Protein AF-A0A2H6NAD6-F1 (afdb_monomer_lite)

Foldseek 3Di:
DLVVVLVVLVVVLVVDPDDLQDADAVNLVSLVVSLVSCVVVVVLVCSLVSLVVNVNRHPPNLVSLVSNLVSCLSVLVLVVSLVSLVVNCVVPVQDLVSLVSNCSSVVDPDLVSNLVVLVVSCVVVVPHLNSLLVNLLPDDDPVNVVSVVVS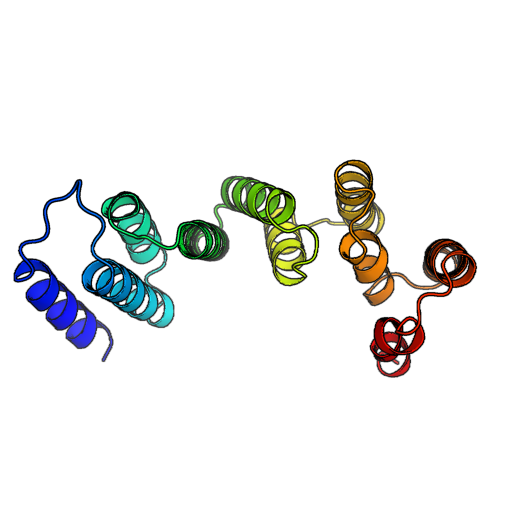CVVCVVVVPPCVCVSCVVVVVSD

Structure (mmCIF, N/CA/C/O backbone):
data_AF-A0A2H6NAD6-F1
#
_entry.id   AF-A0A2H6NAD6-F1
#
loop_
_atom_site.group_PDB
_atom_site.id
_atom_site.type_symbol
_atom_site.label_atom_id
_atom_site.label_alt_id
_atom_site.label_comp_id
_atom_site.label_asym_id
_atom_site.label_entity_id
_atom_site.label_seq_id
_atom_site.pdbx_PDB_ins_code
_atom_site.Cartn_x
_atom_site.Cartn_y
_atom_site.Cartn_z
_atom_site.occupancy
_atom_site.B_iso_or_equiv
_atom_site.auth_seq_id
_atom_site.auth_comp_id
_atom_site.auth_asym_id
_atom_site.auth_atom_id
_atom_site.pdbx_PDB_model_num
ATOM 1 N N . ASP A 1 1 ? -11.178 -19.263 17.473 1.00 89.38 1 ASP A N 1
ATOM 2 C CA . ASP A 1 1 ? -12.524 -18.738 17.759 1.00 89.38 1 ASP A CA 1
ATOM 3 C C . ASP A 1 1 ? -12.396 -17.224 17.858 1.00 89.38 1 ASP A C 1
ATOM 5 O O . ASP A 1 1 ? -11.934 -16.717 18.877 1.00 89.38 1 ASP A O 1
ATOM 9 N N . TYR A 1 2 ? -12.645 -16.535 16.741 1.00 93.44 2 TYR A N 1
ATOM 10 C CA . TYR A 1 2 ? -12.437 -15.090 16.620 1.00 93.44 2 TYR A CA 1
ATOM 11 C C . TYR A 1 2 ? -13.509 -14.290 17.371 1.00 93.44 2 TYR A C 1
ATOM 13 O O . TYR A 1 2 ? -13.186 -13.295 18.017 1.00 93.44 2 TYR A O 1
ATOM 21 N N . ASP A 1 3 ? -14.754 -14.770 17.399 1.00 92.50 3 ASP A N 1
ATOM 22 C CA . ASP A 1 3 ? -15.860 -14.108 18.098 1.00 92.50 3 ASP A CA 1
ATOM 23 C C . ASP A 1 3 ? -15.613 -14.011 19.605 1.00 92.50 3 ASP A C 1
ATOM 25 O O . ASP A 1 3 ? -15.865 -12.975 20.228 1.00 92.50 3 ASP A O 1
ATOM 29 N N . MET A 1 4 ? -15.111 -15.091 20.214 1.00 95.06 4 MET A N 1
ATOM 30 C CA . MET A 1 4 ? -14.760 -15.083 21.634 1.00 95.06 4 MET A CA 1
ATOM 31 C C . MET A 1 4 ? -13.600 -14.123 21.919 1.00 95.06 4 MET A C 1
ATOM 33 O O . MET A 1 4 ? -13.662 -13.367 22.891 1.00 95.06 4 MET A O 1
ATOM 37 N N . ALA A 1 5 ? -12.570 -14.117 21.069 1.00 96.06 5 ALA A N 1
ATOM 38 C CA . ALA A 1 5 ? -11.424 -13.222 21.215 1.00 96.06 5 ALA A CA 1
ATOM 39 C C . ALA A 1 5 ? -11.843 -11.747 21.132 1.00 96.06 5 ALA A C 1
ATOM 41 O O . ALA A 1 5 ? -11.478 -10.958 22.003 1.00 96.06 5 ALA A O 1
ATOM 42 N N . LEU A 1 6 ? -12.669 -11.384 20.148 1.00 95.00 6 LEU A N 1
ATOM 43 C CA . LEU A 1 6 ? -13.159 -10.016 19.972 1.00 95.00 6 LEU A CA 1
ATOM 44 C C . LEU A 1 6 ? -14.030 -9.555 21.142 1.00 95.00 6 LEU A C 1
ATOM 46 O O . LEU A 1 6 ? -13.868 -8.428 21.605 1.00 95.00 6 LEU A O 1
ATOM 50 N N . LYS A 1 7 ? -14.895 -10.428 21.677 1.00 95.12 7 LYS A N 1
ATOM 51 C CA . LYS A 1 7 ? -15.681 -10.124 22.886 1.00 95.12 7 LYS A CA 1
ATOM 52 C C . LYS A 1 7 ? -14.785 -9.857 24.094 1.00 95.12 7 LYS A C 1
ATOM 54 O O . LYS A 1 7 ? -15.005 -8.884 24.807 1.00 95.12 7 LYS A O 1
ATOM 59 N N . LEU A 1 8 ? -13.772 -10.696 24.319 1.00 96.50 8 LEU A N 1
ATOM 60 C CA . LEU A 1 8 ? -12.832 -10.519 25.430 1.00 96.50 8 LEU A CA 1
ATOM 61 C C . LEU A 1 8 ? -12.020 -9.227 25.291 1.00 96.50 8 LEU A C 1
ATOM 63 O O . LEU A 1 8 ? -11.870 -8.498 26.270 1.00 96.50 8 LEU A O 1
ATOM 67 N N . LEU A 1 9 ? -11.529 -8.931 24.086 1.00 95.56 9 LEU A N 1
ATOM 68 C CA . LEU A 1 9 ? -10.780 -7.705 23.806 1.00 95.56 9 LEU A CA 1
ATOM 69 C C . LEU A 1 9 ? -11.641 -6.459 23.989 1.00 95.56 9 LEU A C 1
ATOM 71 O O . LEU A 1 9 ? -11.176 -5.481 24.568 1.00 95.56 9 LEU A O 1
ATOM 75 N N . GLU A 1 10 ? -12.899 -6.510 23.559 1.00 93.75 10 GLU A N 1
ATOM 76 C CA . GLU A 1 10 ? -13.834 -5.401 23.714 1.00 93.75 10 GLU A CA 1
ATOM 77 C C . GLU A 1 10 ? -14.144 -5.119 25.188 1.00 93.75 10 GLU A C 1
ATOM 79 O O . GLU A 1 10 ? -14.061 -3.972 25.631 1.00 93.75 10 GLU A O 1
ATOM 84 N N . GLU A 1 11 ? -14.441 -6.158 25.973 1.00 95.19 11 GLU A N 1
ATOM 85 C CA . GLU A 1 11 ? -14.671 -6.003 27.411 1.00 95.19 11 GLU A CA 1
ATOM 86 C C . GLU A 1 11 ? -13.411 -5.514 28.133 1.00 95.19 11 GLU A C 1
ATOM 88 O O . GLU A 1 11 ? -13.492 -4.590 28.941 1.00 95.19 11 GLU A O 1
ATOM 93 N N . PHE A 1 12 ? -12.231 -6.046 27.797 1.00 94.88 12 PHE A N 1
ATOM 94 C CA . PHE A 1 12 ? -10.967 -5.576 28.366 1.00 94.88 12 PHE A CA 1
ATOM 95 C C . PHE A 1 12 ? -10.696 -4.107 28.027 1.00 94.88 12 PHE A C 1
ATOM 97 O O . PHE A 1 12 ? -10.365 -3.321 28.916 1.00 94.88 12 PHE A O 1
ATOM 104 N N . ARG A 1 13 ? -10.897 -3.700 26.770 1.00 93.06 13 ARG A N 1
ATOM 105 C CA . ARG A 1 13 ? -10.705 -2.316 26.328 1.00 93.06 13 ARG A CA 1
ATOM 106 C C . ARG A 1 13 ? -11.617 -1.350 27.080 1.00 93.06 13 ARG A C 1
ATOM 108 O O . ARG A 1 13 ? -11.143 -0.305 27.509 1.00 93.06 13 ARG A O 1
ATOM 115 N N . LYS A 1 14 ? -12.888 -1.704 27.313 1.00 91.44 14 LYS A N 1
ATOM 116 C CA . LYS A 1 14 ? -13.825 -0.877 28.103 1.00 91.44 14 LYS A CA 1
ATOM 117 C C . LYS A 1 14 ? -13.354 -0.627 29.539 1.00 91.44 14 LYS A C 1
ATOM 119 O O . LYS A 1 14 ? -13.750 0.373 30.133 1.00 91.44 14 LYS A O 1
ATOM 124 N N . THR A 1 15 ? -12.526 -1.509 30.109 1.00 93.38 15 THR A N 1
ATOM 125 C CA . THR A 1 15 ? -11.954 -1.291 31.451 1.00 93.38 15 THR A CA 1
ATOM 126 C C . THR A 1 15 ? -10.816 -0.269 31.466 1.00 93.38 15 THR A C 1
ATOM 128 O O . THR A 1 15 ? -10.514 0.288 32.523 1.00 93.38 15 THR A O 1
ATOM 131 N N . GLN A 1 16 ? -10.207 0.016 30.311 1.00 88.38 16 GLN A N 1
ATOM 132 C CA . GLN A 1 16 ? -9.120 0.980 30.189 1.00 88.38 16 GLN A CA 1
ATOM 133 C C . GLN A 1 16 ? -9.687 2.406 30.234 1.00 88.38 16 GLN A C 1
ATOM 135 O O . GLN A 1 16 ? -10.376 2.856 29.322 1.00 88.38 16 GLN A O 1
ATOM 140 N N . GLN A 1 17 ? -9.403 3.144 31.309 1.00 79.62 17 GLN A N 1
ATOM 141 C CA . GLN A 1 17 ? -9.875 4.523 31.497 1.00 79.62 17 GLN A CA 1
ATOM 142 C C . GLN A 1 17 ? -8.953 5.538 30.805 1.00 79.62 17 GLN A C 1
ATOM 144 O O . GLN A 1 17 ? -8.366 6.409 31.452 1.00 79.62 17 GLN A O 1
ATOM 149 N N . VAL A 1 18 ? -8.800 5.428 29.483 1.00 83.75 18 VAL A N 1
ATOM 150 C CA . VAL A 1 18 ? -7.994 6.374 28.698 1.00 83.75 18 VAL A CA 1
ATOM 151 C C . VAL A 1 18 ? -8.891 7.493 28.156 1.00 83.75 18 VAL A C 1
ATOM 153 O O . VAL A 1 18 ? -9.883 7.215 27.483 1.00 83.75 18 VAL A O 1
ATOM 156 N N . PRO A 1 19 ? -8.592 8.775 28.444 1.00 82.12 19 PRO A N 1
ATOM 157 C CA . PRO A 1 19 ? -9.359 9.887 27.895 1.00 82.12 19 PRO A CA 1
ATOM 158 C C . PRO A 1 19 ? -9.280 9.917 26.357 1.00 82.12 19 PRO A C 1
ATOM 160 O O . PRO A 1 19 ? -8.177 9.802 25.828 1.00 82.12 19 PRO A O 1
ATOM 163 N N . PRO A 1 20 ? -10.374 10.216 25.628 1.00 77.75 20 PRO A N 1
ATOM 164 C CA . PRO A 1 20 ? -10.391 10.186 24.157 1.00 77.75 20 PRO A CA 1
ATOM 165 C C . PRO A 1 20 ? -9.384 11.117 23.463 1.00 77.75 20 PRO A C 1
ATOM 167 O O . PRO A 1 20 ? -9.027 10.903 22.309 1.00 77.75 20 PRO A O 1
ATOM 170 N N . ASN A 1 21 ? -8.945 12.170 24.159 1.00 77.75 21 ASN A N 1
ATOM 171 C CA . ASN A 1 21 ? -8.008 13.171 23.643 1.00 77.75 21 ASN A CA 1
ATOM 172 C C . ASN A 1 21 ? -6.555 12.910 24.068 1.00 77.75 21 ASN A C 1
ATOM 174 O O . ASN A 1 21 ? -5.679 13.729 23.788 1.00 77.75 21 ASN A O 1
ATOM 178 N N . LYS A 1 22 ? -6.296 11.812 24.786 1.00 86.06 22 LYS A N 1
ATOM 179 C CA . LYS A 1 22 ? -4.954 11.404 25.187 1.00 86.06 22 LYS A CA 1
ATOM 180 C C . LYS A 1 22 ? -4.540 10.217 24.329 1.00 86.06 22 LYS A C 1
ATOM 182 O O . LYS A 1 22 ? -5.221 9.200 24.302 1.00 86.06 22 LYS A O 1
ATOM 187 N N . ILE A 1 23 ? -3.393 10.347 23.674 1.00 86.12 23 ILE A N 1
ATOM 188 C CA . ILE A 1 23 ? -2.735 9.213 23.035 1.00 86.12 23 ILE A CA 1
ATOM 189 C C . ILE A 1 23 ? -1.932 8.502 24.120 1.00 86.12 23 ILE A C 1
ATOM 191 O O . ILE A 1 23 ? -1.031 9.089 24.723 1.00 86.12 23 ILE A O 1
ATOM 195 N N . ASP A 1 24 ? -2.304 7.259 24.388 1.00 93.25 24 ASP A N 1
ATOM 196 C CA . ASP A 1 24 ? -1.585 6.356 25.273 1.00 93.25 24 ASP A CA 1
ATOM 197 C C . ASP A 1 24 ? -1.061 5.189 24.437 1.00 93.25 24 ASP A C 1
ATOM 199 O O . ASP A 1 24 ? -1.801 4.623 23.633 1.00 93.25 24 ASP A O 1
ATOM 203 N N . TYR A 1 25 ? 0.232 4.890 24.559 1.00 93.81 25 TYR A N 1
ATOM 204 C CA . TYR A 1 25 ? 0.897 3.947 23.663 1.00 93.81 25 TYR A CA 1
ATOM 205 C C . TYR A 1 25 ? 0.346 2.525 23.818 1.00 93.81 25 TYR A C 1
ATOM 207 O O . TYR A 1 25 ? -0.006 1.897 22.825 1.00 93.81 25 TYR A O 1
ATOM 215 N N . GLU A 1 26 ? 0.190 2.038 25.051 1.00 93.69 26 GLU A N 1
ATOM 216 C CA . GLU A 1 26 ? -0.320 0.684 25.305 1.00 93.69 26 GLU A CA 1
ATOM 217 C C . GLU A 1 26 ? -1.768 0.544 24.832 1.00 93.69 26 GLU A C 1
ATOM 219 O O . GLU A 1 26 ? -2.161 -0.473 24.259 1.00 93.69 26 GLU A O 1
ATOM 224 N N . TYR A 1 27 ? -2.558 1.603 25.013 1.00 95.19 27 TYR A N 1
ATOM 225 C CA . TYR A 1 27 ? -3.932 1.635 24.537 1.00 95.19 27 TYR A CA 1
ATOM 226 C C . TYR A 1 27 ? -4.032 1.692 23.006 1.00 95.19 27 TYR A C 1
ATOM 228 O O . TYR A 1 27 ? -4.877 1.016 22.421 1.00 95.19 27 TYR A O 1
ATOM 236 N N . SER A 1 28 ? -3.147 2.446 22.348 1.00 95.75 28 SER A N 1
ATOM 237 C CA . SER A 1 28 ? -3.016 2.466 20.887 1.00 95.75 28 SER A CA 1
ATOM 238 C C . SER A 1 28 ? -2.723 1.067 20.338 1.00 95.75 28 SER A C 1
ATOM 240 O O . SER A 1 28 ? -3.414 0.610 19.429 1.00 95.75 28 SER A O 1
ATOM 242 N N . GLU A 1 29 ? -1.751 0.360 20.919 1.00 96.06 29 GLU A N 1
ATOM 243 C CA . GLU A 1 29 ? -1.410 -1.011 20.514 1.00 96.06 29 GLU A CA 1
ATOM 244 C C . GLU A 1 29 ? -2.567 -1.988 20.758 1.00 96.06 29 GLU A C 1
ATOM 246 O O . GLU A 1 29 ? -2.843 -2.840 19.915 1.00 96.06 29 GLU A O 1
ATOM 251 N N . LEU A 1 30 ? -3.306 -1.841 21.865 1.00 96.06 30 LEU A N 1
ATOM 252 C CA . LEU A 1 30 ? -4.501 -2.650 22.126 1.00 96.06 30 LEU A CA 1
ATOM 253 C C . LEU A 1 30 ? -5.575 -2.454 21.045 1.00 96.06 30 LEU A C 1
ATOM 255 O O . LEU A 1 30 ? -6.177 -3.432 20.600 1.00 96.06 30 LEU A O 1
ATOM 259 N N . ILE A 1 31 ? -5.812 -1.209 20.616 1.00 96.56 31 ILE A N 1
ATOM 260 C CA . ILE A 1 31 ? -6.750 -0.895 19.528 1.00 96.56 31 ILE A CA 1
ATOM 261 C C . ILE A 1 31 ? -6.282 -1.560 18.228 1.00 96.56 31 ILE A C 1
ATOM 263 O O . ILE A 1 31 ? -7.071 -2.247 17.580 1.00 96.56 31 ILE A O 1
ATOM 267 N N . LEU A 1 32 ? -5.007 -1.408 17.862 1.00 97.69 32 LEU A N 1
ATOM 268 C CA . LEU A 1 32 ? -4.453 -2.007 16.644 1.00 97.69 32 LEU A CA 1
ATOM 269 C C . LEU A 1 32 ? -4.504 -3.540 16.677 1.00 97.69 32 LEU A C 1
ATOM 271 O O . LEU A 1 32 ? -4.847 -4.162 15.672 1.00 97.69 32 LEU A O 1
ATOM 275 N N . TYR A 1 33 ? -4.248 -4.152 17.834 1.00 97.62 33 TYR A N 1
ATOM 276 C CA . TYR A 1 33 ? -4.362 -5.597 18.012 1.00 97.62 33 TYR A CA 1
ATOM 277 C C . TYR A 1 33 ? -5.807 -6.080 17.868 1.00 97.62 33 TYR A C 1
ATOM 279 O O . TYR A 1 33 ? -6.072 -7.033 17.137 1.00 97.62 33 TYR A O 1
ATOM 287 N N . GLN A 1 34 ? -6.768 -5.397 18.499 1.00 97.50 34 GLN A N 1
ATOM 288 C CA . GLN A 1 34 ? -8.189 -5.703 18.318 1.00 97.50 34 GLN A CA 1
ATOM 289 C C . GLN A 1 34 ? -8.593 -5.602 16.842 1.00 97.50 34 GLN A C 1
ATOM 291 O O . GLN A 1 34 ? -9.288 -6.482 16.335 1.00 97.50 34 GLN A O 1
ATOM 296 N N . ASN A 1 35 ? -8.112 -4.571 16.144 1.00 98.19 35 ASN A N 1
ATOM 297 C CA . ASN A 1 35 ? -8.361 -4.391 14.721 1.00 98.19 35 ASN A CA 1
ATOM 298 C C . ASN A 1 35 ? -7.740 -5.515 13.875 1.00 98.19 35 ASN A C 1
ATOM 300 O O . ASN A 1 35 ? -8.389 -6.034 12.972 1.00 98.19 35 ASN A O 1
ATOM 304 N N . GLN A 1 36 ? -6.517 -5.954 14.190 1.00 98.00 36 GLN A N 1
ATOM 305 C CA . GLN A 1 36 ? -5.884 -7.098 13.529 1.00 98.00 36 GLN A CA 1
ATOM 306 C C . GLN A 1 36 ? -6.730 -8.371 13.656 1.00 98.00 36 GLN A C 1
ATOM 308 O O . GLN A 1 36 ? -6.940 -9.051 12.657 1.00 98.00 36 GLN A O 1
ATOM 313 N N . VAL A 1 37 ? -7.271 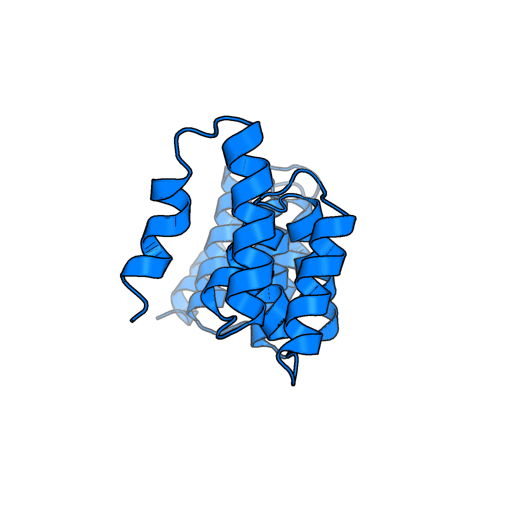-8.661 14.843 1.00 98.00 37 VAL A N 1
ATOM 314 C CA . VAL A 1 37 ? -8.151 -9.825 15.050 1.00 98.00 37 VAL A CA 1
ATOM 315 C C . VAL A 1 37 ? -9.423 -9.725 14.195 1.00 98.00 37 VAL A C 1
ATOM 317 O O . VAL A 1 37 ? -9.875 -10.742 13.679 1.00 98.00 37 VAL A O 1
ATOM 320 N N . MET A 1 38 ? -9.979 -8.521 13.993 1.00 97.88 38 MET A N 1
ATOM 321 C CA . MET A 1 38 ? -11.111 -8.308 13.073 1.00 97.88 38 MET A CA 1
ATOM 322 C C . MET A 1 38 ? -10.721 -8.584 11.616 1.00 97.88 38 MET A C 1
ATOM 324 O O . MET A 1 38 ? -11.469 -9.248 10.903 1.00 97.88 38 MET A O 1
ATOM 328 N N . ARG A 1 39 ? -9.540 -8.121 11.184 1.00 97.31 39 ARG A N 1
ATOM 329 C CA . ARG A 1 39 ? -9.028 -8.347 9.821 1.00 97.31 39 ARG A CA 1
ATOM 330 C C . ARG A 1 39 ? -8.761 -9.820 9.533 1.00 97.31 39 ARG A C 1
ATOM 332 O O . ARG A 1 39 ? -9.134 -10.299 8.474 1.00 97.31 39 ARG A O 1
ATOM 339 N N . GLU A 1 40 ? -8.158 -10.541 10.476 1.00 97.25 40 GLU A N 1
ATOM 340 C CA . GLU A 1 40 ? -7.927 -11.989 10.357 1.00 97.25 40 GLU A CA 1
ATOM 341 C C . GLU A 1 40 ? -9.230 -12.806 10.356 1.00 97.25 40 GLU A C 1
ATOM 343 O O . GLU A 1 40 ? -9.249 -13.932 9.862 1.00 97.25 40 GLU A O 1
ATOM 348 N N . ALA A 1 41 ? -10.308 -12.247 10.911 1.00 96.94 41 ALA A N 1
ATOM 349 C CA . ALA A 1 41 ? -11.645 -12.832 10.915 1.00 96.94 41 ALA A CA 1
ATOM 350 C C . ALA A 1 41 ? -12.499 -12.428 9.695 1.00 96.94 41 ALA A C 1
ATOM 352 O O . ALA A 1 41 ? -13.686 -12.745 9.668 1.00 96.94 41 ALA A O 1
ATOM 353 N N . ASP A 1 42 ? -11.925 -11.713 8.720 1.00 96.94 42 ASP A N 1
ATOM 354 C CA . ASP A 1 42 ? -12.607 -11.161 7.539 1.00 96.94 42 ASP A CA 1
ATOM 355 C C . ASP A 1 42 ? -13.763 -10.181 7.859 1.00 96.94 42 ASP A C 1
ATOM 357 O O . ASP A 1 42 ? -14.622 -9.903 7.018 1.00 96.94 42 ASP A O 1
ATOM 361 N N . PHE A 1 43 ? -13.779 -9.593 9.062 1.00 97.25 43 PHE A N 1
ATOM 362 C CA . PHE A 1 43 ? -14.725 -8.542 9.463 1.00 97.25 43 PHE A CA 1
ATOM 363 C C . PHE A 1 43 ? -14.246 -7.170 8.972 1.00 97.25 43 PHE A C 1
ATOM 365 O O . PHE A 1 43 ? -13.853 -6.294 9.748 1.00 97.25 43 PHE A O 1
ATOM 372 N N . PHE A 1 44 ? -14.199 -7.006 7.646 1.00 97.94 44 PHE A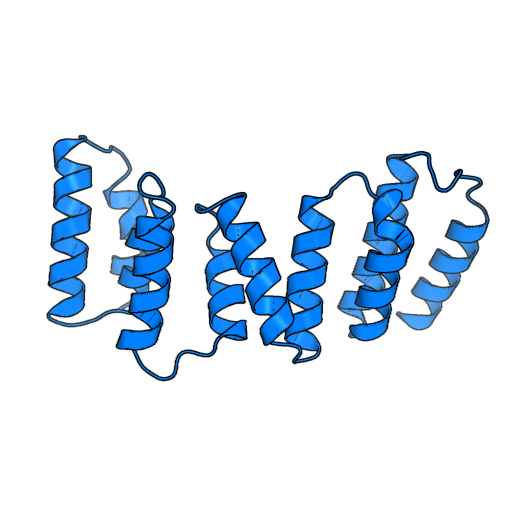 N 1
ATOM 373 C CA . PHE A 1 44 ? -13.576 -5.847 6.999 1.00 97.94 44 PHE A CA 1
ATOM 374 C C . PHE A 1 44 ? -14.310 -4.529 7.264 1.00 97.94 44 PHE A C 1
ATOM 376 O O . PHE A 1 44 ? -13.661 -3.502 7.456 1.00 97.94 44 PHE A O 1
ATOM 383 N N . GLN A 1 45 ? -15.647 -4.542 7.290 1.00 98.12 45 GLN A N 1
ATOM 384 C CA . GLN A 1 45 ? -16.426 -3.327 7.546 1.00 98.12 45 GLN A CA 1
ATOM 385 C C . GLN A 1 45 ? -16.266 -2.895 9.004 1.00 98.12 45 GLN A C 1
ATOM 387 O O . GLN A 1 45 ? -15.992 -1.732 9.278 1.00 98.12 45 GLN A O 1
ATOM 392 N N . GLU A 1 46 ? -16.348 -3.845 9.931 1.00 97.69 46 GLU A N 1
ATOM 393 C CA . GLU A 1 46 ? -16.165 -3.610 11.358 1.00 97.69 46 GLU A CA 1
ATOM 394 C C . GLU A 1 46 ? -14.742 -3.137 11.671 1.00 97.69 46 GLU A C 1
ATOM 396 O O . GLU A 1 46 ? -14.562 -2.245 12.498 1.00 97.69 46 GLU A O 1
ATOM 401 N N . SER A 1 47 ? -13.732 -3.691 10.991 1.00 98.19 47 SER A N 1
ATOM 402 C CA . SER A 1 47 ? -12.343 -3.233 11.090 1.00 98.19 47 SER A CA 1
ATOM 403 C C . SER A 1 47 ? -12.189 -1.784 10.615 1.00 98.19 47 SER A C 1
ATOM 405 O O . SER A 1 47 ? -11.522 -0.992 11.289 1.00 98.19 47 SER A O 1
ATOM 407 N N . LEU A 1 48 ? -12.822 -1.409 9.500 1.00 98.25 48 LEU A N 1
ATOM 408 C CA . LEU A 1 48 ? -12.776 -0.039 8.990 1.00 98.25 48 LEU A CA 1
ATOM 409 C C . LEU A 1 48 ? -13.475 0.945 9.943 1.00 98.25 48 LEU A C 1
ATOM 411 O O . LEU A 1 48 ? -12.888 1.952 10.338 1.00 98.25 48 LEU A O 1
ATOM 415 N N . ASP A 1 49 ? -14.684 0.618 10.396 1.00 98.19 49 ASP A N 1
ATOM 416 C CA . ASP A 1 49 ? -15.433 1.462 11.334 1.00 98.19 49 ASP A CA 1
ATOM 417 C C . ASP A 1 49 ? -14.674 1.617 12.664 1.00 98.19 49 ASP A C 1
ATOM 419 O O . ASP A 1 49 ? -14.640 2.693 13.274 1.00 98.19 49 ASP A O 1
ATOM 423 N N . HIS A 1 50 ? -14.026 0.540 13.121 1.00 97.38 50 HIS A N 1
ATOM 424 C CA . HIS A 1 50 ? -13.210 0.539 14.331 1.00 97.38 50 HIS A CA 1
ATOM 425 C C . HIS A 1 50 ? -11.994 1.458 14.193 1.00 97.38 50 HIS A C 1
ATOM 427 O O . HIS A 1 50 ? -11.788 2.311 15.060 1.00 97.38 50 HIS A O 1
ATOM 433 N N . ILE A 1 51 ? -11.223 1.358 13.104 1.00 97.38 51 ILE A N 1
ATOM 434 C CA . ILE A 1 51 ? -10.027 2.197 12.941 1.00 97.38 51 ILE A CA 1
ATOM 435 C C . ILE A 1 51 ? -10.393 3.684 12.825 1.00 97.38 51 ILE A C 1
ATOM 437 O O . ILE A 1 51 ? -9.724 4.522 13.429 1.00 97.38 51 ILE A O 1
ATOM 441 N N . GLU A 1 52 ? -11.491 4.015 12.141 1.00 96.50 52 GLU A N 1
ATOM 442 C CA . GLU A 1 52 ? -11.996 5.391 12.021 1.00 96.50 52 GLU A CA 1
ATOM 443 C C . GLU A 1 52 ? -12.487 5.946 13.363 1.00 96.50 52 GLU A C 1
ATOM 445 O O . GLU A 1 52 ? -12.188 7.088 13.725 1.00 96.50 52 GLU A O 1
ATOM 450 N N . THR A 1 53 ? -13.184 5.125 14.151 1.00 95.56 53 THR A N 1
ATOM 451 C CA . THR A 1 53 ? -13.697 5.525 15.469 1.00 95.56 53 THR A CA 1
ATOM 452 C C . THR A 1 53 ? -12.567 5.877 16.438 1.00 95.56 53 THR A C 1
ATOM 454 O O . THR A 1 53 ? -12.663 6.850 17.195 1.00 95.56 53 THR A O 1
ATOM 457 N N . TYR A 1 54 ? -11.487 5.091 16.435 1.00 94.56 54 TYR A N 1
ATOM 458 C CA . TYR A 1 54 ? -10.397 5.216 17.408 1.00 94.56 54 TYR A CA 1
ATOM 459 C C . TYR A 1 54 ? -9.158 5.935 16.874 1.00 94.56 54 TYR A C 1
ATOM 461 O O . TYR A 1 54 ? -8.191 6.099 17.618 1.00 94.56 54 TYR A O 1
ATOM 469 N N . GLU A 1 55 ? -9.194 6.456 15.646 1.00 94.81 55 GLU A N 1
ATOM 470 C CA . GLU A 1 55 ? -8.053 7.081 14.966 1.00 94.81 55 GLU A CA 1
ATOM 471 C C . GLU A 1 55 ? -7.309 8.108 15.835 1.00 94.81 55 GLU A C 1
ATOM 473 O O . GLU A 1 55 ? -6.079 8.151 15.863 1.00 94.81 55 GLU A O 1
ATOM 478 N N . ARG A 1 56 ? -8.038 8.936 16.593 1.00 93.44 56 ARG A N 1
ATOM 479 C CA . ARG A 1 56 ? -7.455 9.990 17.447 1.00 93.44 56 ARG A CA 1
ATOM 480 C C . ARG A 1 56 ? -6.649 9.457 18.633 1.00 93.44 56 ARG A C 1
ATOM 482 O O . ARG A 1 56 ? -5.826 10.194 19.166 1.00 93.44 56 ARG A O 1
ATOM 489 N N . GLN A 1 57 ? -6.875 8.206 19.019 1.00 93.69 57 GLN A N 1
ATOM 490 C CA . GLN A 1 57 ? -6.238 7.541 20.157 1.00 93.69 57 GLN A CA 1
ATOM 491 C C . GLN A 1 57 ? -5.068 6.644 19.728 1.00 93.69 57 GLN A C 1
ATOM 493 O O . GLN A 1 57 ? -4.313 6.188 20.581 1.00 93.69 57 GLN A O 1
ATOM 498 N N . ILE A 1 58 ? -4.883 6.437 18.421 1.00 95.25 58 ILE A N 1
ATOM 499 C CA . ILE A 1 58 ? -3.790 5.641 17.860 1.00 95.25 58 ILE A CA 1
ATOM 500 C C . ILE A 1 58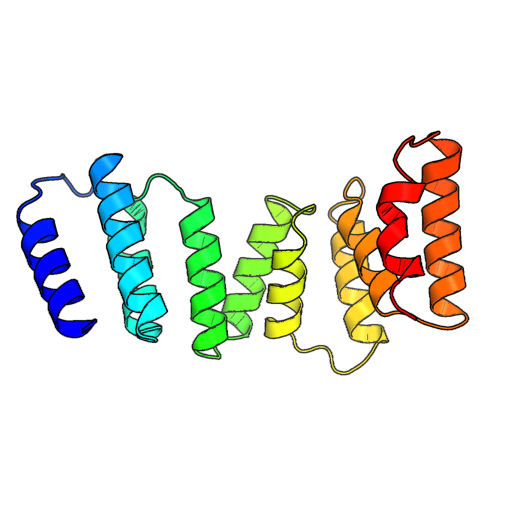 ? -2.592 6.548 17.567 1.00 95.25 58 ILE A C 1
ATOM 502 O O . ILE A 1 58 ? -2.737 7.588 16.913 1.00 95.25 58 ILE A O 1
ATOM 506 N N . CYS A 1 59 ? -1.403 6.173 18.038 1.00 94.19 59 CYS A N 1
ATOM 507 C CA . CYS A 1 59 ? -0.178 6.935 17.790 1.00 94.19 59 CYS A CA 1
ATOM 508 C C . CYS A 1 59 ? 0.366 6.729 16.372 1.00 94.19 59 CYS A C 1
ATOM 510 O O . CYS A 1 59 ? 0.821 7.690 15.747 1.00 94.19 59 CYS A O 1
ATOM 512 N N . ASP A 1 60 ? 0.304 5.500 15.858 1.00 95.06 60 ASP A N 1
ATOM 513 C CA . ASP A 1 60 ? 0.813 5.164 14.533 1.00 95.06 60 ASP A CA 1
ATOM 514 C C . ASP A 1 60 ? -0.189 5.546 13.441 1.00 95.06 60 ASP A C 1
ATOM 516 O O . ASP A 1 60 ? -1.094 4.795 13.084 1.00 95.06 60 ASP A O 1
ATOM 520 N N . LYS A 1 61 ? -0.014 6.751 12.898 1.00 94.94 61 LYS A N 1
ATOM 521 C CA . LYS A 1 61 ? -0.849 7.243 11.800 1.00 94.94 61 LYS A CA 1
ATOM 522 C C . LYS A 1 61 ? -0.588 6.516 10.486 1.00 94.94 61 LYS A C 1
ATOM 524 O O . LYS A 1 61 ? -1.482 6.469 9.661 1.00 94.94 61 LYS A O 1
ATOM 529 N N . LEU A 1 62 ? 0.617 5.973 10.275 1.00 96.50 62 LEU A N 1
ATOM 530 C CA . LEU A 1 62 ? 0.910 5.225 9.047 1.00 96.50 62 LEU A CA 1
ATOM 531 C C . LEU A 1 62 ? 0.096 3.935 9.006 1.00 96.50 62 LEU A C 1
ATOM 533 O O . LEU A 1 62 ? -0.560 3.664 8.008 1.00 96.50 62 LEU A O 1
ATOM 537 N N . MET A 1 63 ? 0.096 3.196 10.115 1.00 96.94 63 MET A N 1
ATOM 538 C CA . MET A 1 63 ? -0.651 1.946 10.232 1.00 96.94 63 MET A CA 1
ATOM 539 C C . MET A 1 63 ? -2.157 2.151 10.017 1.00 96.94 63 MET A C 1
ATOM 541 O O . MET A 1 63 ? -2.814 1.304 9.421 1.00 96.94 63 MET A O 1
ATOM 545 N N . ILE A 1 64 ? -2.712 3.287 10.457 1.00 97.75 64 ILE A N 1
ATOM 546 C CA . ILE A 1 64 ? -4.120 3.636 10.209 1.00 97.75 64 ILE A CA 1
ATOM 547 C C . ILE A 1 64 ? -4.399 3.730 8.708 1.00 97.75 64 ILE A C 1
ATOM 549 O O . ILE A 1 64 ? -5.346 3.108 8.231 1.00 97.75 64 ILE A O 1
ATOM 553 N N . ASP A 1 65 ? -3.577 4.480 7.973 1.00 98.00 65 ASP A N 1
ATOM 554 C CA . ASP A 1 65 ? -3.746 4.676 6.531 1.00 98.00 65 ASP A CA 1
ATOM 555 C C . ASP A 1 65 ? -3.557 3.350 5.771 1.00 98.00 65 ASP A C 1
ATOM 557 O O . ASP A 1 65 ? -4.341 3.018 4.881 1.00 98.00 65 ASP A O 1
ATOM 561 N N . GLU A 1 66 ? -2.573 2.534 6.166 1.00 98.31 66 GLU A N 1
ATOM 562 C CA . GLU A 1 66 ? -2.342 1.203 5.587 1.00 98.31 66 GLU A CA 1
ATOM 563 C C . GLU A 1 66 ? -3.531 0.256 5.810 1.00 98.31 66 GLU A C 1
ATOM 565 O O . GLU A 1 66 ? -3.980 -0.393 4.861 1.00 98.31 66 GLU A O 1
ATOM 570 N N . ILE A 1 67 ? -4.079 0.216 7.032 1.00 98.38 67 ILE A N 1
ATOM 571 C CA . ILE A 1 67 ? -5.276 -0.571 7.365 1.00 98.38 67 ILE A CA 1
ATOM 572 C C . ILE A 1 67 ? -6.478 -0.073 6.561 1.00 98.38 67 ILE A C 1
ATOM 574 O O . ILE A 1 67 ? -7.169 -0.886 5.949 1.00 98.38 67 ILE A O 1
ATOM 578 N N . LYS A 1 68 ? -6.729 1.243 6.519 1.00 98.44 68 LYS A N 1
ATOM 579 C CA . LYS A 1 68 ? -7.842 1.821 5.748 1.00 98.44 68 LYS A CA 1
ATOM 580 C C . LYS A 1 68 ? -7.751 1.426 4.276 1.00 98.44 68 LYS A C 1
ATOM 582 O O . LYS A 1 68 ? -8.730 0.927 3.726 1.00 98.44 68 LYS A O 1
ATOM 587 N N . GLY A 1 69 ? -6.579 1.578 3.657 1.00 98.31 69 GLY A N 1
ATOM 588 C CA . GLY A 1 69 ? -6.357 1.198 2.260 1.00 98.31 69 GLY A CA 1
ATOM 589 C C . GLY A 1 69 ? -6.623 -0.289 2.000 1.00 98.31 69 GLY A C 1
ATOM 590 O O . GLY A 1 69 ? -7.312 -0.637 1.040 1.00 98.31 69 GLY A O 1
ATOM 591 N N . GLU A 1 70 ? -6.141 -1.168 2.883 1.00 98.25 70 GLU A N 1
ATOM 592 C CA . GLU A 1 70 ? -6.378 -2.614 2.795 1.00 98.25 70 GLU A CA 1
ATOM 593 C C . GLU A 1 70 ? -7.868 -2.970 2.946 1.00 98.25 70 GLU A C 1
ATOM 595 O O . GLU A 1 70 ? -8.407 -3.743 2.151 1.00 98.25 70 GLU A O 1
ATOM 600 N N . MET A 1 71 ? -8.553 -2.390 3.936 1.00 98.44 71 MET A N 1
ATOM 601 C CA . MET A 1 71 ? -9.971 -2.663 4.193 1.00 98.44 71 MET A CA 1
ATOM 602 C C . MET A 1 71 ? -10.861 -2.161 3.060 1.00 98.44 71 MET A C 1
ATOM 604 O O . MET A 1 71 ? -11.744 -2.890 2.609 1.00 98.44 71 MET A O 1
ATOM 608 N N . LEU A 1 72 ? -10.599 -0.959 2.540 1.00 98.62 72 LEU A N 1
ATOM 609 C CA . LEU A 1 72 ? -11.330 -0.407 1.399 1.00 98.62 72 LEU A CA 1
ATOM 610 C C . LEU A 1 72 ? -11.185 -1.293 0.152 1.00 98.62 72 LEU A C 1
ATOM 612 O O . LEU A 1 72 ? -12.176 -1.533 -0.540 1.00 98.62 72 LEU A O 1
ATOM 616 N N . LEU A 1 73 ? -9.993 -1.853 -0.101 1.00 98.25 73 LEU A N 1
ATOM 617 C CA . LEU A 1 73 ? -9.796 -2.831 -1.177 1.00 98.25 73 LEU A CA 1
ATOM 618 C C . LEU A 1 73 ? -10.626 -4.102 -0.972 1.00 98.25 73 LEU A C 1
ATOM 620 O O . LEU A 1 73 ? -11.288 -4.543 -1.913 1.00 98.25 73 LEU A O 1
ATOM 624 N N . ASN A 1 74 ? -10.605 -4.682 0.232 1.00 98.00 74 ASN A N 1
ATOM 625 C CA . ASN A 1 74 ? -11.356 -5.906 0.538 1.00 98.00 74 ASN A CA 1
ATOM 626 C C . ASN A 1 74 ? -12.878 -5.694 0.458 1.00 98.00 74 ASN A C 1
ATOM 628 O O . ASN A 1 74 ? -13.602 -6.582 0.014 1.00 98.00 74 ASN A O 1
ATOM 632 N N . LEU A 1 75 ? -13.356 -4.497 0.810 1.00 98.00 75 LEU A N 1
ATOM 633 C CA . LEU A 1 75 ? -14.759 -4.086 0.679 1.00 98.00 75 LEU A CA 1
ATOM 634 C C . LEU A 1 75 ? -15.157 -3.705 -0.758 1.00 98.00 75 LEU A C 1
ATOM 636 O O . LEU A 1 75 ? -16.332 -3.465 -1.026 1.00 98.00 75 LEU A O 1
ATOM 640 N N . GLY A 1 76 ? -14.202 -3.623 -1.689 1.00 97.75 76 GLY A N 1
ATOM 641 C CA . GLY A 1 76 ? -14.450 -3.216 -3.073 1.00 97.75 76 GLY A CA 1
ATOM 642 C C . GLY A 1 76 ? -14.714 -1.717 -3.260 1.00 97.75 76 GLY A C 1
ATOM 643 O O . GLY A 1 76 ? -15.192 -1.321 -4.321 1.00 97.75 76 GLY A O 1
ATOM 644 N N . ARG A 1 77 ? -14.391 -0.880 -2.265 1.00 98.25 77 ARG A N 1
ATOM 645 C CA . ARG A 1 77 ? -14.474 0.591 -2.320 1.00 98.25 77 ARG A CA 1
ATOM 646 C C . ARG A 1 77 ? -13.215 1.148 -2.996 1.00 98.25 77 ARG A C 1
ATOM 648 O O . ARG A 1 77 ? -12.324 1.696 -2.350 1.00 98.25 77 ARG A O 1
ATOM 655 N N . LEU A 1 78 ? -13.112 0.911 -4.304 1.00 98.12 78 LEU A N 1
ATOM 656 C CA . LEU A 1 78 ? -11.874 1.078 -5.072 1.00 98.12 78 LEU A CA 1
ATOM 657 C C . LEU A 1 78 ? -11.420 2.535 -5.189 1.00 98.12 78 LEU A C 1
ATOM 659 O O . LEU A 1 78 ? -10.228 2.805 -5.075 1.00 98.12 78 LEU A O 1
ATOM 663 N N . GLU A 1 79 ? -12.348 3.466 -5.395 1.00 98.00 79 GLU A N 1
ATOM 664 C CA . GLU A 1 79 ? -12.037 4.889 -5.550 1.00 98.00 79 GLU A CA 1
ATOM 665 C C . GLU A 1 79 ? -11.404 5.453 -4.273 1.00 98.00 79 GLU A C 1
ATOM 667 O O . GLU A 1 79 ? -10.371 6.113 -4.326 1.00 98.00 79 GLU A O 1
ATOM 672 N N . GLU A 1 80 ? -11.975 5.124 -3.115 1.00 98.19 80 GLU A N 1
ATOM 673 C CA . GLU A 1 80 ? -11.457 5.558 -1.816 1.00 98.19 80 GLU A CA 1
ATOM 674 C C . GLU A 1 80 ? -10.115 4.893 -1.497 1.00 98.19 80 GLU A C 1
ATOM 676 O O . GLU A 1 80 ? -9.191 5.557 -1.029 1.00 98.19 80 GLU A O 1
ATOM 681 N N . ALA A 1 81 ? -9.968 3.601 -1.816 1.00 98.56 81 ALA A N 1
ATOM 682 C CA . ALA A 1 81 ? -8.691 2.909 -1.674 1.00 98.56 81 ALA A CA 1
ATOM 683 C C . ALA A 1 81 ? -7.591 3.560 -2.528 1.00 98.56 81 ALA A C 1
ATOM 685 O O . ALA A 1 81 ? -6.453 3.684 -2.074 1.00 98.56 81 ALA A O 1
ATOM 686 N N . ALA A 1 82 ? -7.915 3.980 -3.756 1.00 98.31 82 ALA A N 1
ATOM 687 C CA . ALA A 1 82 ? -6.957 4.623 -4.647 1.00 98.31 82 ALA A CA 1
ATOM 688 C C . ALA A 1 82 ? -6.419 5.931 -4.055 1.00 98.31 82 ALA A C 1
ATOM 690 O O . ALA A 1 82 ? -5.210 6.153 -4.112 1.00 98.31 82 ALA A O 1
ATOM 691 N N . GLU A 1 83 ? -7.277 6.760 -3.453 1.00 98.38 83 GLU A N 1
ATOM 692 C CA . GLU A 1 83 ? -6.820 7.997 -2.808 1.00 98.38 83 GLU A CA 1
ATOM 693 C C . GLU A 1 83 ? -5.904 7.717 -1.615 1.00 98.38 83 GLU A C 1
ATOM 695 O O . GLU A 1 83 ? -4.810 8.277 -1.550 1.00 98.38 83 GLU A O 1
ATOM 700 N N . ILE A 1 84 ? -6.260 6.762 -0.750 1.00 98.38 84 ILE A N 1
ATOM 701 C CA . ILE A 1 84 ? -5.400 6.371 0.378 1.00 98.38 84 ILE A CA 1
ATOM 702 C C . ILE A 1 84 ? -4.032 5.872 -0.107 1.00 98.38 84 ILE A C 1
ATOM 704 O O . ILE A 1 84 ? -2.995 6.272 0.423 1.00 98.38 84 ILE A O 1
ATOM 708 N N . TYR A 1 85 ? -3.982 5.033 -1.147 1.00 98.62 85 TYR A N 1
ATOM 709 C CA . TYR A 1 85 ? -2.696 4.564 -1.671 1.00 98.62 85 TYR A CA 1
ATOM 710 C C . TYR A 1 85 ? -1.877 5.667 -2.347 1.00 98.62 85 TYR A C 1
ATOM 712 O O . TYR A 1 85 ? -0.647 5.607 -2.285 1.00 98.62 85 TYR A O 1
ATOM 720 N N . ARG A 1 86 ? -2.505 6.684 -2.953 1.00 98.38 86 ARG A N 1
ATOM 721 C CA . ARG A 1 86 ? -1.780 7.868 -3.445 1.00 98.38 86 ARG A CA 1
ATOM 722 C C . ARG A 1 86 ? -1.162 8.654 -2.293 1.00 98.38 86 ARG A C 1
ATOM 724 O O . ARG A 1 86 ? 0.024 8.961 -2.359 1.00 98.38 86 ARG A O 1
ATOM 731 N N . GLU A 1 87 ? -1.908 8.884 -1.215 1.00 98.12 87 GLU A N 1
ATOM 732 C CA . GLU A 1 87 ? -1.394 9.556 -0.013 1.00 98.12 87 GLU A CA 1
ATOM 733 C C . GLU A 1 87 ? -0.238 8.773 0.638 1.00 98.12 87 GLU A C 1
ATOM 735 O O . GLU A 1 87 ? 0.790 9.349 1.010 1.00 98.12 87 GLU A O 1
ATOM 740 N N . LEU A 1 88 ? -0.350 7.442 0.710 1.00 98.44 88 LEU A N 1
ATOM 741 C CA . LEU A 1 88 ? 0.720 6.563 1.194 1.00 98.44 88 LEU A CA 1
ATOM 742 C C . LEU A 1 88 ? 1.982 6.644 0.317 1.00 98.44 88 LEU A C 1
ATOM 744 O O . LEU A 1 88 ? 3.100 6.682 0.841 1.00 98.44 88 LEU A O 1
ATOM 748 N N . ILE A 1 89 ? 1.827 6.706 -1.009 1.00 98.38 89 ILE A N 1
ATOM 749 C CA . ILE A 1 89 ? 2.944 6.893 -1.951 1.00 98.38 89 ILE A CA 1
ATOM 750 C C . ILE A 1 89 ? 3.568 8.278 -1.788 1.00 98.38 89 ILE A C 1
ATOM 752 O O . ILE A 1 89 ? 4.794 8.384 -1.767 1.00 98.38 89 ILE A O 1
ATOM 756 N N . ASP A 1 90 ? 2.765 9.323 -1.608 1.00 97.44 90 ASP A N 1
ATOM 757 C CA . ASP A 1 90 ? 3.275 10.672 -1.355 1.00 97.44 90 ASP A CA 1
ATOM 758 C C . ASP A 1 90 ? 4.086 10.742 -0.058 1.00 97.44 90 ASP A C 1
ATOM 760 O O . ASP A 1 90 ? 5.108 11.433 0.011 1.00 97.44 90 ASP A O 1
ATOM 764 N N . ARG A 1 91 ? 3.684 9.967 0.953 1.00 96.94 91 ARG A N 1
ATOM 765 C CA . ARG A 1 91 ? 4.416 9.829 2.213 1.00 96.94 91 ARG A CA 1
ATOM 766 C C . ARG A 1 91 ? 5.702 9.011 2.067 1.00 96.94 91 ARG A C 1
ATOM 768 O O . ARG A 1 91 ? 6.713 9.365 2.677 1.00 96.94 91 ARG A O 1
ATOM 775 N N . ASN A 1 92 ? 5.686 7.925 1.291 1.00 97.44 92 ASN A N 1
ATOM 776 C CA . ASN A 1 92 ? 6.863 7.100 1.016 1.00 97.44 92 ASN A CA 1
ATOM 777 C C . ASN A 1 92 ? 6.813 6.434 -0.371 1.00 97.44 92 ASN A C 1
ATOM 779 O O . ASN A 1 92 ? 6.432 5.270 -0.523 1.00 97.44 92 ASN A O 1
ATOM 783 N N . ALA A 1 93 ? 7.339 7.142 -1.371 1.00 97.62 93 ALA A N 1
ATOM 784 C CA . ALA A 1 93 ? 7.369 6.684 -2.758 1.00 97.62 93 ALA A CA 1
ATOM 785 C C . ALA A 1 93 ? 8.314 5.492 -3.015 1.00 97.62 93 ALA A C 1
ATOM 787 O O . ALA A 1 93 ? 8.358 4.987 -4.139 1.00 97.62 93 ALA A O 1
ATOM 788 N N . GLU A 1 94 ? 9.076 5.025 -2.017 1.00 97.38 94 GLU A N 1
ATOM 789 C CA . GLU A 1 94 ? 9.939 3.840 -2.132 1.00 97.38 94 GLU A CA 1
ATOM 790 C C . GLU A 1 94 ? 9.271 2.541 -1.662 1.00 97.38 94 GLU A C 1
ATOM 792 O O . GLU A 1 94 ? 9.837 1.459 -1.828 1.00 97.38 94 GLU A O 1
ATOM 797 N N . CYS A 1 95 ? 8.069 2.611 -1.089 1.00 97.56 95 CYS A N 1
ATOM 798 C CA . CYS A 1 95 ? 7.368 1.425 -0.618 1.00 97.56 95 CYS A CA 1
ATOM 799 C C . CYS A 1 95 ? 6.652 0.707 -1.772 1.00 97.56 95 CYS A C 1
ATOM 801 O O . CYS A 1 95 ? 5.686 1.213 -2.337 1.00 97.56 95 CYS A O 1
ATOM 803 N N . TRP A 1 96 ? 7.112 -0.496 -2.130 1.00 97.12 96 TRP A N 1
ATOM 804 C CA . TRP A 1 96 ? 6.584 -1.244 -3.282 1.00 97.12 96 TRP A CA 1
ATOM 805 C C . TRP A 1 96 ? 5.142 -1.721 -3.088 1.00 97.12 96 TRP A C 1
ATOM 807 O O . TRP A 1 96 ? 4.400 -1.820 -4.066 1.00 97.12 96 TRP A O 1
ATOM 817 N N . SER A 1 97 ? 4.737 -2.017 -1.849 1.00 97.44 97 SER A N 1
ATOM 818 C CA . SER A 1 97 ? 3.393 -2.525 -1.554 1.00 97.44 97 SER A CA 1
ATOM 819 C C . SER A 1 97 ? 2.304 -1.512 -1.906 1.00 97.44 97 SER A C 1
ATOM 821 O O . SER A 1 97 ? 1.252 -1.924 -2.391 1.00 97.44 97 SER A O 1
ATOM 823 N N . TYR A 1 98 ? 2.562 -0.208 -1.752 1.00 98.50 98 TYR A N 1
ATOM 824 C CA . TYR A 1 98 ? 1.570 0.832 -2.040 1.00 98.50 98 TYR A CA 1
ATOM 825 C C . TYR A 1 98 ? 1.234 0.920 -3.528 1.00 98.50 98 TYR A C 1
ATOM 827 O O . TYR A 1 98 ? 0.070 1.065 -3.883 1.00 98.50 98 TYR A O 1
ATOM 835 N N . TYR A 1 99 ? 2.219 0.722 -4.409 1.00 98.25 99 TYR A N 1
ATOM 836 C CA . TYR A 1 99 ? 1.967 0.618 -5.849 1.00 98.25 99 TYR A CA 1
ATOM 837 C C . TYR A 1 99 ? 1.091 -0.593 -6.176 1.00 98.25 99 TYR A C 1
ATOM 839 O O . TYR A 1 99 ? 0.173 -0.488 -6.980 1.00 98.25 99 TYR A O 1
ATOM 847 N N . GLY A 1 100 ? 1.334 -1.734 -5.522 1.00 97.62 100 GLY A N 1
ATOM 848 C CA . GLY A 1 100 ? 0.486 -2.918 -5.676 1.00 97.62 100 GLY A CA 1
ATOM 849 C C . GLY A 1 100 ? -0.948 -2.691 -5.185 1.00 97.62 100 GLY A C 1
ATOM 850 O O . GLY A 1 100 ? -1.890 -3.168 -5.814 1.00 97.62 100 GLY A O 1
ATOM 851 N N . GLY A 1 101 ? -1.126 -1.948 -4.089 1.00 98.06 101 GLY A N 1
ATOM 852 C CA . GLY A 1 101 ? -2.439 -1.517 -3.604 1.00 98.06 101 GLY A CA 1
ATOM 853 C C . GLY A 1 101 ? -3.151 -0.584 -4.585 1.00 98.06 101 GLY A C 1
ATOM 854 O O . GLY A 1 101 ? -4.301 -0.828 -4.945 1.00 98.06 101 GLY A O 1
ATOM 855 N N . LEU A 1 102 ? -2.436 0.418 -5.101 1.00 98.38 102 LEU A N 1
ATOM 856 C CA . LEU A 1 102 ? -2.962 1.371 -6.078 1.00 98.38 102 LEU A CA 1
ATOM 857 C C . LEU A 1 102 ? -3.360 0.697 -7.396 1.00 98.38 102 LEU A C 1
ATOM 859 O O . LEU A 1 102 ? -4.416 0.995 -7.945 1.00 98.38 102 LEU A O 1
ATOM 863 N N . GLU A 1 103 ? -2.568 -0.257 -7.887 1.00 97.75 103 GLU A N 1
ATOM 864 C CA . GLU A 1 103 ? -2.929 -1.049 -9.067 1.00 97.75 103 GLU A CA 1
ATOM 865 C C . GLU A 1 103 ? -4.186 -1.894 -8.841 1.00 97.75 103 GLU A C 1
ATOM 867 O O . GLU A 1 103 ? -5.035 -1.978 -9.729 1.00 97.75 103 GLU A O 1
ATOM 872 N N . LYS A 1 104 ? -4.333 -2.511 -7.660 1.00 98.00 104 LYS A N 1
ATOM 873 C CA . LYS A 1 104 ? -5.546 -3.268 -7.306 1.00 98.00 104 LYS A CA 1
ATOM 874 C C . LYS A 1 104 ? -6.783 -2.372 -7.238 1.00 98.00 104 LYS A C 1
ATOM 876 O O . LYS A 1 104 ? -7.868 -2.832 -7.598 1.00 98.00 104 LYS A O 1
ATOM 881 N N . ALA A 1 105 ? -6.611 -1.130 -6.785 1.00 98.19 105 ALA A N 1
ATOM 882 C CA . ALA A 1 105 ? -7.670 -0.132 -6.722 1.00 98.19 105 ALA A CA 1
ATOM 883 C C . ALA A 1 105 ? -8.069 0.348 -8.128 1.00 98.19 105 ALA A C 1
ATOM 885 O O . ALA A 1 105 ? -9.230 0.243 -8.507 1.00 98.19 105 ALA A O 1
ATOM 886 N N . LEU A 1 106 ? -7.104 0.802 -8.935 1.00 97.25 106 LEU A N 1
ATOM 887 C CA . LEU A 1 106 ? -7.368 1.407 -10.247 1.00 97.25 106 LEU A CA 1
ATOM 888 C C . LEU A 1 106 ? -7.666 0.397 -11.359 1.00 97.25 106 LEU A C 1
ATOM 890 O O . LEU A 1 106 ? -8.304 0.757 -12.342 1.00 97.25 106 LEU A O 1
ATOM 894 N N . ARG A 1 107 ? -7.205 -0.852 -11.216 1.00 96.31 107 ARG A N 1
ATOM 895 C CA . ARG A 1 107 ? -7.407 -1.948 -12.179 1.00 96.31 107 ARG A CA 1
ATOM 896 C C . ARG A 1 107 ? -7.097 -1.538 -13.632 1.00 96.31 107 ARG A C 1
ATOM 898 O O . ARG A 1 107 ? -7.988 -1.612 -14.478 1.00 96.31 107 ARG A O 1
ATOM 905 N N . PRO A 1 108 ? -5.852 -1.124 -13.941 1.00 95.69 108 PRO A N 1
ATOM 906 C CA . PRO A 1 108 ? -5.483 -0.743 -15.303 1.00 95.69 108 PRO A CA 1
ATOM 907 C C . PRO A 1 108 ? -5.743 -1.900 -16.279 1.00 95.69 108 PRO A C 1
ATOM 909 O O . PRO A 1 108 ? -5.358 -3.044 -16.018 1.00 95.69 108 PRO A O 1
ATOM 912 N N . HIS A 1 109 ? -6.395 -1.604 -17.404 1.00 93.25 109 HIS A N 1
ATOM 913 C CA . HIS A 1 109 ? -6.844 -2.601 -18.384 1.00 93.25 109 HIS A CA 1
ATOM 914 C C . HIS A 1 109 ? -5.771 -2.913 -19.430 1.00 93.25 109 HIS A C 1
ATOM 916 O O . HIS A 1 109 ? -5.806 -3.964 -20.073 1.00 93.25 109 HIS A O 1
ATOM 922 N N . SER A 1 110 ? -4.820 -1.995 -19.603 1.00 95.75 110 SER A N 1
ATOM 923 C CA . SER A 1 110 ? -3.747 -2.072 -20.588 1.00 95.75 110 SER A CA 1
ATOM 924 C C . SER A 1 110 ? -2.374 -1.871 -19.946 1.00 95.75 110 SER A C 1
ATOM 926 O O . SER A 1 110 ? -2.237 -1.346 -18.836 1.00 95.75 110 SER A O 1
ATOM 928 N N . LEU A 1 111 ? -1.328 -2.309 -20.654 1.00 94.75 111 LEU A N 1
ATOM 929 C CA . LEU A 1 111 ? 0.051 -2.069 -20.230 1.00 94.75 111 LEU A CA 1
ATOM 930 C C . LEU A 1 111 ? 0.358 -0.567 -20.218 1.00 94.75 111 LEU A C 1
ATOM 932 O O . LEU A 1 111 ? 1.100 -0.095 -19.361 1.00 94.75 111 LEU A O 1
ATOM 936 N N . GLU A 1 112 ? -0.220 0.165 -21.164 1.00 95.31 112 GLU A N 1
ATOM 937 C CA . GLU A 1 112 ? -0.087 1.604 -21.334 1.00 95.31 112 GLU A CA 1
ATOM 938 C C . GLU A 1 112 ? -0.667 2.357 -20.133 1.00 95.31 112 GLU A C 1
ATOM 940 O O . GLU A 1 112 ? 0.062 3.133 -19.521 1.00 95.31 112 GLU A O 1
ATOM 945 N N . GLU A 1 113 ? -1.907 2.054 -19.728 1.00 96.06 113 GLU A N 1
ATOM 946 C CA . GLU A 1 113 ? -2.533 2.629 -18.522 1.00 96.06 113 GLU A CA 1
ATOM 947 C C . GLU A 1 113 ? -1.712 2.328 -17.266 1.00 96.06 113 GLU A C 1
ATOM 949 O O . GLU A 1 113 ? -1.461 3.201 -16.435 1.00 96.06 113 GLU A O 1
ATOM 954 N N . ARG A 1 114 ? -1.244 1.079 -17.135 1.00 97.00 114 ARG A N 1
ATOM 955 C CA . ARG A 1 114 ? -0.410 0.684 -15.998 1.00 97.00 114 ARG A CA 1
ATOM 956 C C . ARG A 1 114 ? 0.900 1.469 -15.972 1.00 97.00 114 ARG A C 1
ATOM 958 O O . ARG A 1 114 ? 1.348 1.852 -14.901 1.00 97.00 114 ARG A O 1
ATOM 965 N N . LEU A 1 115 ? 1.533 1.700 -17.122 1.00 96.88 115 LEU A N 1
ATOM 966 C CA . LEU A 1 115 ? 2.773 2.474 -17.214 1.00 96.88 115 LEU A CA 1
ATOM 967 C C . LEU A 1 115 ? 2.565 3.963 -16.946 1.00 96.88 115 LEU A C 1
ATOM 969 O O . LEU A 1 115 ? 3.426 4.573 -16.309 1.00 96.88 115 LEU A O 1
ATOM 973 N N . GLU A 1 116 ? 1.451 4.527 -17.407 1.00 96.81 116 GLU A N 1
ATOM 974 C CA . GLU A 1 116 ? 1.096 5.929 -17.186 1.00 96.81 116 GLU A CA 1
ATOM 975 C C . GLU A 1 116 ? 1.029 6.246 -15.689 1.00 96.81 116 GLU A C 1
ATOM 977 O O . GLU A 1 116 ? 1.663 7.203 -15.247 1.00 96.81 116 GLU A O 1
ATOM 982 N N . LEU A 1 117 ? 0.428 5.356 -14.890 1.00 96.88 117 LEU A N 1
ATOM 983 C CA . LEU A 1 117 ? 0.413 5.449 -13.426 1.00 96.88 117 LEU A CA 1
ATOM 984 C C . LEU A 1 117 ? 1.818 5.648 -12.827 1.00 96.88 117 LEU A C 1
ATOM 986 O O . LEU A 1 117 ? 2.062 6.559 -12.034 1.00 96.88 117 LEU A O 1
ATOM 990 N N . TYR A 1 118 ? 2.772 4.796 -13.210 1.00 97.75 118 TYR A N 1
ATOM 991 C CA . TYR A 1 118 ? 4.148 4.886 -12.718 1.00 97.75 118 TYR A CA 1
ATOM 992 C C . TYR A 1 118 ? 4.879 6.126 -13.235 1.00 97.75 118 TYR A C 1
ATOM 994 O O . TYR A 1 118 ? 5.732 6.679 -12.535 1.00 97.75 118 TYR A O 1
ATOM 1002 N N . GLU A 1 119 ? 4.574 6.561 -14.457 1.00 96.25 119 GLU A N 1
ATOM 1003 C CA . GLU A 1 119 ? 5.161 7.761 -15.041 1.00 96.25 119 GLU A CA 1
ATOM 1004 C C . GLU A 1 119 ? 4.691 9.026 -14.311 1.00 96.25 119 GLU A C 1
ATOM 1006 O O . GLU A 1 119 ? 5.518 9.884 -13.992 1.00 96.25 119 GLU A O 1
ATOM 1011 N N . GLU A 1 120 ? 3.398 9.126 -13.999 1.00 96.81 120 GLU A N 1
ATOM 1012 C CA . GLU A 1 120 ? 2.821 10.215 -13.205 1.00 96.81 120 GLU A CA 1
ATOM 1013 C C . GLU A 1 120 ? 3.474 10.306 -11.825 1.00 96.81 120 GLU A C 1
ATOM 1015 O O . GLU A 1 120 ? 4.006 11.360 -11.457 1.00 96.81 120 GLU A O 1
ATOM 1020 N N . ILE A 1 121 ? 3.554 9.181 -11.108 1.00 97.00 121 ILE A N 1
ATOM 1021 C CA . ILE A 1 121 ? 4.204 9.124 -9.792 1.00 97.00 121 ILE A CA 1
ATOM 1022 C C . ILE A 1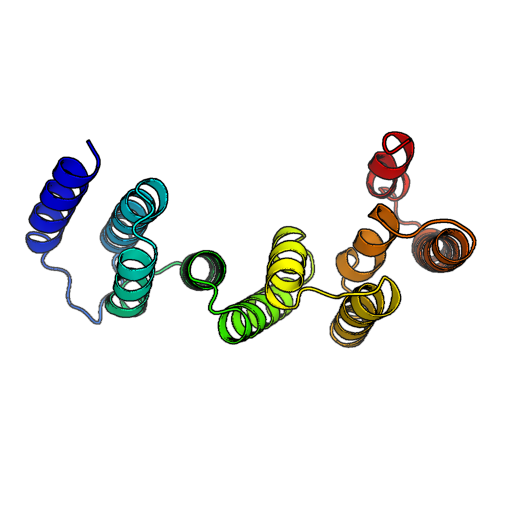 121 ? 5.694 9.467 -9.915 1.00 97.00 121 ILE A C 1
ATOM 1024 O O . ILE A 1 121 ? 6.237 10.209 -9.096 1.00 97.00 121 ILE A O 1
ATOM 1028 N N . SER A 1 122 ? 6.383 9.002 -10.964 1.00 96.12 122 SER A N 1
ATOM 1029 C CA . SER A 1 122 ? 7.791 9.351 -11.186 1.00 96.12 122 SER A CA 1
ATOM 1030 C C . SER A 1 122 ? 8.001 10.841 -11.486 1.00 96.12 122 SER A C 1
ATOM 1032 O O . SER A 1 122 ? 9.100 11.340 -11.219 1.00 96.12 122 SER A O 1
ATOM 1034 N N . LYS A 1 123 ? 7.017 11.542 -12.068 1.00 96.19 123 LYS A N 1
ATOM 1035 C CA . LYS A 1 123 ? 7.069 12.998 -12.298 1.00 96.19 123 LYS A CA 1
ATOM 1036 C C . LYS A 1 123 ? 6.876 13.768 -10.993 1.00 96.19 123 LYS A C 1
ATOM 1038 O O . LYS A 1 123 ? 7.602 14.734 -10.764 1.00 96.19 123 LYS A O 1
ATOM 1043 N N . GLN A 1 124 ? 5.954 13.319 -10.141 1.00 96.81 124 GLN A N 1
ATOM 1044 C CA . GLN A 1 124 ? 5.717 13.895 -8.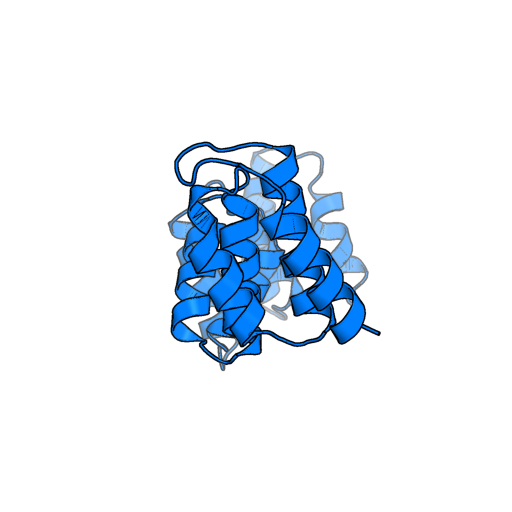812 1.00 96.81 124 GLN A CA 1
ATOM 1045 C C . GLN A 1 124 ? 6.902 13.651 -7.864 1.00 96.81 124 GLN A C 1
ATOM 1047 O O . GLN A 1 124 ? 7.327 14.555 -7.145 1.00 96.81 124 GLN A O 1
ATOM 1052 N N . HIS A 1 125 ? 7.515 12.465 -7.946 1.00 96.00 125 HIS A N 1
ATOM 1053 C CA . HIS A 1 125 ? 8.615 12.021 -7.085 1.00 96.00 125 HIS A CA 1
ATOM 1054 C C . HIS A 1 125 ? 9.899 11.744 -7.887 1.00 96.00 125 HIS A C 1
ATOM 1056 O O . HIS A 1 125 ? 10.374 10.607 -7.952 1.00 96.00 125 HIS A O 1
ATOM 1062 N N . PRO A 1 126 ? 10.558 12.766 -8.472 1.00 94.00 126 PRO A N 1
ATOM 1063 C CA . PRO A 1 126 ? 11.673 12.573 -9.409 1.00 94.00 126 PRO A CA 1
ATOM 1064 C C . PRO A 1 126 ? 12.909 11.918 -8.780 1.00 94.00 126 PRO A C 1
ATOM 1066 O O . PRO A 1 126 ? 13.764 11.370 -9.487 1.00 94.00 126 PRO A O 1
ATOM 1069 N N . ARG A 1 127 ? 13.034 11.960 -7.450 1.00 91.94 127 ARG A N 1
ATOM 1070 C CA . ARG A 1 127 ? 14.121 11.304 -6.713 1.00 91.94 127 ARG A CA 1
ATOM 1071 C C . ARG A 1 127 ? 13.838 9.830 -6.421 1.00 91.94 127 ARG A C 1
ATOM 1073 O O . ARG A 1 127 ? 14.809 9.090 -6.291 1.00 91.94 127 ARG A O 1
ATOM 1080 N N . ALA A 1 128 ? 12.572 9.410 -6.407 1.00 95.31 128 ALA A N 1
ATOM 1081 C CA . ALA A 1 128 ? 12.191 8.049 -6.060 1.00 95.31 128 ALA A CA 1
ATOM 1082 C C . ALA A 1 128 ? 12.660 7.045 -7.121 1.00 95.31 128 ALA A C 1
ATOM 1084 O O . ALA A 1 128 ? 12.524 7.264 -8.328 1.00 95.31 128 ALA A O 1
ATOM 1085 N N . VAL A 1 129 ? 13.265 5.943 -6.700 1.00 94.88 129 VAL A N 1
ATOM 1086 C CA . VAL A 1 129 ? 13.790 4.905 -7.596 1.00 94.88 129 VAL A CA 1
ATOM 1087 C C . VAL A 1 129 ? 12.704 3.892 -7.932 1.00 94.88 129 VAL A C 1
ATOM 1089 O O . VAL A 1 129 ? 12.596 3.479 -9.090 1.00 94.88 129 VAL A O 1
ATOM 1092 N N . SER A 1 130 ? 11.874 3.541 -6.951 1.00 95.94 130 SER A N 1
ATOM 1093 C CA . SER A 1 130 ? 10.805 2.548 -7.080 1.00 95.94 130 SER A CA 1
ATOM 1094 C C . SER A 1 130 ? 9.854 2.748 -8.268 1.00 95.94 130 SER A C 1
ATOM 1096 O O . SER A 1 130 ? 9.705 1.779 -9.015 1.00 95.94 130 SER A O 1
ATOM 1098 N N . PRO A 1 131 ? 9.306 3.946 -8.574 1.00 96.56 131 PRO A N 1
ATOM 1099 C CA . PRO A 1 131 ? 8.384 4.097 -9.705 1.00 96.56 131 PRO A CA 1
ATOM 1100 C C . PRO A 1 131 ? 9.059 3.872 -11.068 1.00 96.56 131 PRO A C 1
ATOM 1102 O O . PRO A 1 131 ? 8.396 3.551 -12.044 1.00 96.56 131 PRO A O 1
ATOM 1105 N N . ARG A 1 132 ? 10.394 3.967 -11.147 1.00 95.50 132 ARG A N 1
ATOM 1106 C CA . ARG A 1 132 ? 11.167 3.634 -12.358 1.00 95.50 132 ARG A CA 1
ATOM 1107 C C . ARG A 1 132 ? 11.626 2.181 -12.388 1.00 95.50 132 ARG A C 1
ATOM 1109 O O . ARG A 1 132 ? 11.867 1.632 -13.459 1.00 95.50 132 ARG A O 1
ATOM 1116 N N . ARG A 1 133 ? 11.792 1.564 -11.216 1.00 96.25 133 ARG A N 1
ATOM 1117 C CA . ARG A 1 133 ? 12.271 0.188 -11.077 1.00 96.25 133 ARG A CA 1
ATOM 1118 C C . ARG A 1 133 ? 11.143 -0.832 -11.211 1.00 96.25 133 ARG A C 1
ATOM 1120 O O . ARG A 1 133 ? 11.359 -1.862 -11.846 1.00 96.25 133 ARG A O 1
ATOM 1127 N N . LEU A 1 134 ? 9.987 -0.570 -10.610 1.00 96.62 134 LEU A N 1
ATOM 1128 C CA . LEU A 1 134 ? 8.836 -1.474 -10.584 1.00 96.62 134 LEU A CA 1
ATOM 1129 C C . LEU A 1 134 ? 8.323 -1.847 -11.983 1.00 96.62 134 LEU A C 1
ATOM 1131 O O . LEU A 1 134 ? 8.170 -3.048 -12.219 1.00 96.62 134 LEU A O 1
ATOM 1135 N N . PRO A 1 135 ? 8.176 -0.902 -12.939 1.00 97.00 135 PRO A N 1
ATOM 1136 C CA . PRO A 1 135 ? 7.772 -1.223 -14.306 1.00 97.00 135 PRO A CA 1
ATOM 1137 C C . PRO A 1 135 ? 8.583 -2.334 -14.968 1.00 97.00 135 PRO A C 1
ATOM 1139 O O . PRO A 1 135 ? 8.031 -3.183 -15.666 1.00 97.00 135 PRO A O 1
ATOM 1142 N N . LEU A 1 136 ? 9.892 -2.385 -14.695 1.00 96.75 136 LEU A N 1
ATOM 1143 C CA . LEU A 1 136 ? 10.804 -3.373 -15.276 1.00 96.75 136 LEU A CA 1
ATOM 1144 C C . LEU A 1 136 ? 10.453 -4.824 -14.908 1.00 96.75 136 LEU A C 1
ATOM 1146 O O . LEU A 1 136 ? 10.961 -5.730 -15.556 1.00 96.75 136 LEU A O 1
ATOM 1150 N N . ASN A 1 137 ? 9.616 -5.058 -13.892 1.00 95.19 137 ASN A N 1
ATOM 1151 C CA . ASN A 1 137 ? 9.165 -6.404 -13.529 1.00 95.19 137 ASN A CA 1
ATOM 1152 C C . ASN A 1 137 ? 8.076 -6.954 -14.466 1.00 95.19 137 ASN A C 1
ATOM 1154 O O . ASN A 1 137 ? 7.845 -8.159 -14.452 1.00 95.19 137 ASN A O 1
ATOM 1158 N N . PHE A 1 138 ? 7.379 -6.104 -15.229 1.00 94.25 138 PHE A N 1
ATOM 1159 C CA . PHE A 1 138 ? 6.235 -6.531 -16.045 1.00 94.25 138 PHE A CA 1
ATOM 1160 C C . PHE A 1 138 ? 6.283 -6.072 -17.508 1.00 94.25 138 PHE A C 1
ATOM 1162 O O . PHE A 1 138 ? 5.569 -6.637 -18.334 1.00 94.25 138 PHE A O 1
ATOM 1169 N N . VAL A 1 139 ? 7.101 -5.073 -17.864 1.00 95.44 139 VAL A N 1
ATOM 1170 C CA . VAL A 1 139 ? 7.315 -4.729 -19.279 1.00 95.44 139 VAL A CA 1
ATOM 1171 C C . VAL A 1 139 ? 8.207 -5.755 -19.976 1.00 95.44 139 VAL A C 1
ATOM 1173 O O . VAL A 1 139 ? 9.136 -6.298 -19.384 1.00 95.44 139 VAL A O 1
ATOM 1176 N N . THR A 1 140 ? 7.964 -5.978 -21.268 1.00 93.38 140 THR A N 1
ATOM 1177 C CA . THR A 1 140 ? 8.747 -6.891 -22.117 1.00 93.38 140 THR A CA 1
ATOM 1178 C C . THR A 1 140 ? 9.103 -6.235 -23.460 1.00 93.38 140 THR A C 1
ATOM 1180 O O . THR A 1 140 ? 8.683 -5.112 -23.756 1.00 93.38 140 THR A O 1
ATOM 1183 N N . GLY A 1 141 ? 9.934 -6.904 -24.267 1.00 94.31 141 GLY A N 1
ATOM 1184 C CA . GLY A 1 141 ? 10.280 -6.471 -25.627 1.00 94.31 141 GLY A CA 1
ATOM 1185 C C . GLY A 1 141 ? 10.999 -5.117 -25.704 1.00 94.31 141 GLY A C 1
ATOM 1186 O O . GLY A 1 141 ? 11.830 -4.779 -24.858 1.00 94.31 141 GLY A O 1
ATOM 1187 N N . GLU A 1 142 ? 10.675 -4.328 -26.732 1.00 95.31 142 GLU A N 1
ATOM 1188 C CA . GLU A 1 142 ? 11.289 -3.012 -26.967 1.00 95.31 142 GLU A CA 1
ATOM 1189 C C . GLU A 1 142 ? 11.021 -2.027 -25.822 1.00 95.31 142 GLU A C 1
ATOM 1191 O O . GLU A 1 142 ? 11.899 -1.243 -25.459 1.00 95.31 142 GLU A O 1
ATOM 1196 N N . LYS A 1 143 ? 9.846 -2.106 -25.180 1.00 94.81 143 LYS A N 1
ATOM 1197 C CA . LYS A 1 143 ? 9.510 -1.209 -24.069 1.00 94.81 143 LYS A CA 1
ATOM 1198 C C . LYS A 1 143 ? 10.379 -1.470 -22.842 1.00 94.81 143 LYS A C 1
ATOM 1200 O O . LYS A 1 143 ? 10.852 -0.525 -22.211 1.00 94.81 143 LYS A O 1
ATOM 1205 N N . PHE A 1 144 ? 10.647 -2.742 -22.540 1.00 96.31 144 PHE A N 1
ATOM 1206 C CA . PHE A 1 144 ? 11.607 -3.119 -21.501 1.00 96.31 144 PHE A CA 1
ATOM 1207 C C . PHE A 1 144 ? 12.994 -2.554 -21.790 1.00 96.31 144 PHE A C 1
ATOM 1209 O O . PHE A 1 144 ? 13.601 -1.938 -20.914 1.00 96.31 144 PHE A O 1
ATOM 1216 N N . ARG A 1 145 ? 13.474 -2.701 -23.029 1.00 96.94 145 ARG A N 1
ATOM 1217 C CA . ARG A 1 145 ? 14.781 -2.182 -23.444 1.00 96.94 145 ARG A CA 1
ATOM 1218 C C . ARG A 1 145 ? 14.875 -0.664 -23.276 1.00 96.94 145 ARG A C 1
ATOM 1220 O O . ARG A 1 145 ? 15.876 -0.183 -22.751 1.00 96.94 145 ARG A O 1
ATOM 1227 N N . GLU A 1 146 ? 13.842 0.071 -23.681 1.00 97.06 146 GLU A N 1
ATOM 1228 C CA . GLU A 1 146 ? 13.769 1.532 -23.553 1.00 97.06 146 GLU A CA 1
ATOM 1229 C C . GLU A 1 146 ? 13.849 1.984 -22.084 1.00 97.06 146 GLU A C 1
ATOM 1231 O O . GLU A 1 146 ? 14.653 2.851 -21.729 1.00 97.06 146 GLU A O 1
ATOM 1236 N N . LEU A 1 147 ? 13.026 1.388 -21.215 1.00 96.50 147 LEU A N 1
ATOM 1237 C CA . LEU A 1 147 ? 12.972 1.751 -19.798 1.00 96.50 147 LEU A CA 1
ATOM 1238 C C . LEU A 1 147 ? 14.246 1.338 -19.055 1.00 96.50 147 LEU A C 1
ATOM 1240 O O . LEU A 1 147 ? 14.760 2.110 -18.241 1.00 96.50 147 LEU A O 1
ATOM 1244 N N . LEU A 1 148 ? 14.788 0.157 -19.362 1.00 96.94 148 LEU A N 1
ATOM 1245 C CA . LEU A 1 148 ? 16.032 -0.318 -18.768 1.00 96.94 148 LEU A CA 1
ATOM 1246 C C . LEU A 1 148 ? 17.220 0.558 -19.185 1.00 96.94 148 LEU A C 1
ATOM 1248 O O . LEU A 1 148 ? 18.026 0.905 -18.327 1.00 96.94 148 LEU A O 1
ATOM 1252 N N . ASP A 1 149 ? 17.321 0.966 -20.456 1.00 97.56 149 ASP A N 1
ATOM 1253 C CA . ASP A 1 149 ? 18.375 1.880 -20.928 1.00 97.56 149 ASP A CA 1
ATOM 1254 C C . ASP A 1 149 ? 18.343 3.210 -20.158 1.00 97.56 149 ASP A C 1
ATOM 1256 O O . ASP A 1 149 ? 19.360 3.623 -19.589 1.00 97.56 149 ASP A O 1
ATOM 1260 N N . LYS A 1 150 ? 17.163 3.833 -20.035 1.00 95.25 150 LYS A N 1
ATOM 1261 C CA . LYS A 1 150 ? 16.974 5.059 -19.239 1.00 95.25 150 LYS A CA 1
ATOM 1262 C C . LYS A 1 150 ? 17.389 4.858 -17.779 1.00 95.25 150 LYS A C 1
ATOM 1264 O O . LYS A 1 150 ? 18.117 5.685 -17.224 1.00 95.25 150 LYS A O 1
ATOM 1269 N N . PHE A 1 151 ? 16.960 3.755 -17.163 1.00 95.56 151 PHE A N 1
ATOM 1270 C CA . PHE A 1 151 ? 17.288 3.427 -15.775 1.00 95.56 151 PHE A CA 1
ATOM 1271 C C . PHE A 1 151 ? 18.799 3.234 -15.575 1.00 95.56 151 PHE A C 1
ATOM 1273 O O . PHE A 1 151 ? 19.382 3.790 -14.640 1.00 95.56 151 PHE A O 1
ATOM 1280 N N . LEU A 1 152 ? 19.452 2.485 -16.464 1.00 96.44 152 LEU A N 1
ATOM 1281 C CA . LEU A 1 152 ? 20.882 2.194 -16.398 1.00 96.44 152 LEU A CA 1
ATOM 1282 C C . LEU A 1 152 ? 21.734 3.445 -16.606 1.00 96.44 152 LEU A C 1
ATOM 1284 O O . LEU A 1 152 ? 22.653 3.663 -15.822 1.00 96.44 152 LEU A O 1
ATOM 1288 N N . ARG A 1 153 ? 21.420 4.300 -17.591 1.00 96.19 153 ARG A N 1
ATOM 1289 C CA . ARG A 1 153 ? 22.177 5.544 -17.846 1.00 96.19 153 ARG A CA 1
ATOM 1290 C C . ARG A 1 153 ? 22.291 6.405 -16.596 1.00 96.19 153 ARG A C 1
ATOM 1292 O O . ARG A 1 153 ? 23.394 6.781 -16.210 1.00 96.19 153 ARG A O 1
ATOM 1299 N N . VAL A 1 154 ? 21.166 6.659 -15.927 1.00 92.62 154 VAL A N 1
ATOM 1300 C CA . VAL A 1 154 ? 21.138 7.476 -14.705 1.00 92.62 154 VAL A CA 1
ATOM 1301 C C . VAL A 1 154 ? 21.968 6.835 -13.591 1.00 92.62 154 VAL A C 1
ATOM 1303 O O . VAL A 1 154 ? 22.723 7.530 -12.909 1.00 92.62 154 VAL A O 1
ATOM 1306 N N . ASN A 1 155 ? 21.848 5.520 -13.398 1.00 94.31 155 ASN A N 1
ATOM 1307 C CA . ASN A 1 155 ? 22.552 4.820 -12.323 1.00 94.31 155 ASN A CA 1
ATOM 1308 C C . ASN A 1 155 ? 24.055 4.655 -12.595 1.00 94.31 155 ASN A C 1
ATOM 1310 O O . ASN A 1 155 ? 24.846 4.767 -11.658 1.00 94.31 155 ASN A O 1
ATOM 1314 N N . PHE A 1 156 ? 24.460 4.457 -13.852 1.00 95.62 156 PHE A N 1
ATOM 1315 C CA . PHE A 1 156 ? 25.866 4.420 -14.252 1.00 95.62 156 PHE A CA 1
ATOM 1316 C C . PHE A 1 156 ? 26.525 5.787 -14.117 1.00 95.62 156 PHE A C 1
ATOM 1318 O O . PHE A 1 156 ? 27.597 5.875 -13.526 1.00 95.62 156 PHE A O 1
ATOM 1325 N N . SER A 1 157 ? 25.873 6.864 -14.571 1.00 94.62 157 SER A N 1
ATOM 1326 C CA . SER A 1 157 ? 26.402 8.224 -14.402 1.00 94.62 157 SER A CA 1
ATOM 1327 C C . SER A 1 157 ? 26.594 8.604 -12.932 1.00 94.62 157 SER A C 1
ATOM 1329 O O . SER A 1 157 ? 27.521 9.339 -12.608 1.00 94.62 157 SER A O 1
ATOM 1331 N N . LYS A 1 158 ? 25.743 8.092 -12.035 1.00 92.75 158 LYS A N 1
ATOM 1332 C CA . LYS A 1 158 ? 25.864 8.298 -10.583 1.00 92.75 158 LYS A CA 1
ATOM 1333 C C . LYS A 1 158 ? 26.815 7.316 -9.890 1.00 92.75 158 LYS A C 1
ATOM 1335 O O . LYS A 1 158 ? 27.069 7.486 -8.702 1.00 92.75 158 LYS A O 1
ATOM 1340 N N . GLY A 1 159 ? 27.295 6.283 -10.585 1.00 93.31 159 GLY A N 1
ATOM 1341 C CA . GLY A 1 159 ? 28.138 5.240 -10.000 1.00 93.31 159 GLY A CA 1
ATOM 1342 C C . GLY A 1 159 ? 27.456 4.454 -8.876 1.00 93.31 159 GLY A C 1
ATOM 1343 O O . GLY A 1 159 ? 28.116 4.109 -7.903 1.00 93.31 159 GLY A O 1
ATOM 1344 N N . CYS A 1 160 ? 26.143 4.208 -8.975 1.00 91.69 160 CYS A N 1
ATOM 1345 C CA . CYS A 1 160 ? 25.345 3.556 -7.931 1.00 91.69 160 CYS A CA 1
ATOM 1346 C C . CYS A 1 160 ? 25.853 2.122 -7.644 1.00 91.69 160 CYS A C 1
ATOM 1348 O O . CYS A 1 160 ? 25.641 1.237 -8.479 1.00 91.69 160 CYS A O 1
ATOM 1350 N N . PRO A 1 161 ? 26.485 1.847 -6.481 1.00 93.38 161 PRO A N 1
ATOM 1351 C CA . PRO A 1 161 ? 27.087 0.539 -6.210 1.00 93.38 161 PRO A CA 1
ATOM 1352 C C . PRO A 1 161 ? 26.106 -0.652 -6.211 1.00 93.38 161 PRO A C 1
ATOM 1354 O O . PRO A 1 161 ? 26.452 -1.692 -6.770 1.00 93.38 161 PRO A O 1
ATOM 1357 N N . PRO A 1 162 ? 24.877 -0.557 -5.652 1.00 94.25 162 PRO A N 1
ATOM 1358 C CA . PRO A 1 162 ? 23.964 -1.700 -5.583 1.00 94.25 162 PRO A CA 1
ATOM 1359 C C . PRO A 1 162 ? 23.167 -1.950 -6.874 1.00 94.25 162 PRO A C 1
ATOM 1361 O O . PRO A 1 162 ? 22.210 -2.719 -6.843 1.00 94.25 162 PRO A O 1
ATOM 1364 N N . LEU A 1 163 ? 23.526 -1.341 -8.012 1.00 93.94 163 LEU A N 1
ATOM 1365 C CA . LEU A 1 163 ? 22.738 -1.426 -9.249 1.00 93.94 163 LEU A CA 1
ATOM 1366 C C . LEU A 1 163 ? 22.444 -2.870 -9.683 1.00 93.94 163 LEU A C 1
ATOM 1368 O O . LEU A 1 163 ? 21.304 -3.192 -10.019 1.00 93.94 163 LEU A O 1
ATOM 1372 N N . PHE A 1 164 ? 23.447 -3.751 -9.638 1.00 93.75 164 PHE A N 1
ATOM 1373 C CA . PHE A 1 164 ? 23.242 -5.165 -9.958 1.00 93.75 164 PHE A CA 1
ATOM 1374 C C . PHE A 1 164 ? 22.258 -5.824 -8.986 1.00 93.75 164 PHE A C 1
ATOM 1376 O O . PHE A 1 164 ? 21.332 -6.498 -9.423 1.00 93.75 164 PHE A O 1
ATOM 1383 N N . THR A 1 165 ? 22.405 -5.582 -7.680 1.00 94.19 165 THR A N 1
ATOM 1384 C CA . THR A 1 165 ? 21.500 -6.114 -6.651 1.00 94.19 165 THR A CA 1
ATOM 1385 C C . THR A 1 165 ? 20.059 -5.667 -6.891 1.00 94.19 165 THR A C 1
ATOM 1387 O O . THR A 1 165 ? 19.151 -6.492 -6.829 1.00 94.19 165 THR A O 1
ATOM 1390 N N . THR A 1 166 ? 19.847 -4.401 -7.260 1.00 93.06 166 THR A N 1
ATOM 1391 C CA . THR A 1 166 ? 18.524 -3.854 -7.602 1.00 93.06 166 THR A CA 1
ATOM 1392 C C . THR A 1 166 ? 17.888 -4.558 -8.805 1.00 93.06 166 THR A C 1
ATOM 1394 O O . THR A 1 166 ? 16.669 -4.735 -8.859 1.00 93.06 166 THR A O 1
ATOM 1397 N N . LEU A 1 167 ? 18.691 -4.971 -9.786 1.00 95.00 167 LEU A N 1
ATOM 1398 C CA . LEU A 1 167 ? 18.222 -5.643 -11.003 1.00 95.00 167 LEU A CA 1
ATOM 1399 C C . LEU A 1 167 ? 18.239 -7.171 -10.896 1.00 95.00 167 LEU A C 1
ATOM 1401 O O . LEU A 1 167 ? 17.708 -7.840 -11.775 1.00 95.00 167 LEU A O 1
ATOM 1405 N N . LYS A 1 168 ? 18.801 -7.732 -9.820 1.00 94.56 168 LYS A N 1
ATOM 1406 C CA . LYS A 1 168 ? 19.026 -9.172 -9.656 1.00 94.56 168 LYS A CA 1
ATOM 1407 C C . LYS A 1 168 ? 17.752 -10.000 -9.830 1.00 94.56 168 LYS A C 1
ATOM 1409 O O . LYS A 1 168 ? 17.814 -11.072 -10.421 1.00 94.56 168 LYS A O 1
ATOM 1414 N N . SER A 1 169 ? 16.598 -9.513 -9.368 1.00 92.81 169 SER A N 1
ATOM 1415 C CA . SER A 1 169 ? 15.330 -10.241 -9.529 1.00 92.81 169 SER A CA 1
ATOM 1416 C C . SER A 1 169 ? 14.918 -10.433 -10.992 1.00 92.81 169 SER A C 1
ATOM 1418 O O . SER A 1 169 ? 14.312 -11.453 -11.300 1.00 92.81 169 SER A O 1
ATOM 1420 N N . LEU A 1 170 ? 15.319 -9.532 -11.899 1.00 93.31 170 LEU A N 1
ATOM 1421 C CA . LEU A 1 170 ? 15.018 -9.630 -13.334 1.00 93.31 170 LEU A CA 1
ATOM 1422 C C . LEU A 1 170 ? 15.749 -10.793 -14.023 1.00 93.31 170 LEU A C 1
ATOM 1424 O O . LEU A 1 170 ? 15.375 -11.189 -15.119 1.00 93.31 170 LEU A O 1
ATOM 1428 N N . TYR A 1 171 ? 16.796 -11.340 -13.396 1.00 91.25 171 TYR A N 1
ATOM 1429 C CA . TYR A 1 171 ? 17.539 -12.491 -13.920 1.00 91.25 171 TYR A CA 1
ATOM 1430 C C . TYR A 1 171 ? 16.876 -13.828 -13.574 1.00 91.25 171 TYR A C 1
ATOM 1432 O O . TYR A 1 171 ? 17.156 -14.828 -14.226 1.00 91.25 171 TYR A O 1
ATOM 1440 N N . TYR A 1 172 ? 16.033 -13.860 -12.538 1.00 86.25 172 TYR A N 1
ATOM 1441 C CA . TYR A 1 172 ? 15.324 -15.070 -12.113 1.00 86.25 172 TYR A CA 1
ATOM 1442 C C . TYR A 1 172 ? 13.900 -15.147 -12.660 1.00 86.25 172 TYR A C 1
ATOM 1444 O O . TYR A 1 172 ? 13.299 -16.212 -12.621 1.00 86.25 172 TYR A O 1
ATOM 1452 N N . SER A 1 173 ? 13.354 -14.039 -13.159 1.00 62.72 173 SER A N 1
ATOM 1453 C CA . SER A 1 173 ? 11.996 -13.951 -13.701 1.00 62.72 173 SER A CA 1
ATOM 1454 C C . SER A 1 173 ? 11.888 -14.475 -15.142 1.00 62.72 173 SER A C 1
ATOM 1456 O O . SER A 1 173 ? 11.189 -13.866 -15.949 1.00 62.72 173 SER A O 1
ATOM 1458 N N . THR A 1 174 ? 12.619 -15.549 -15.474 1.00 47.78 174 THR A N 1
ATOM 1459 C CA . THR A 1 174 ? 12.537 -16.227 -16.784 1.00 47.78 174 THR A CA 1
ATOM 1460 C C . THR A 1 174 ? 11.592 -17.415 -16.709 1.00 47.78 174 THR A C 1
ATOM 1462 O O . THR A 1 174 ? 11.685 -18.157 -15.707 1.00 47.78 174 THR A O 1
#

Organism: NCBI:txid3147026

Secondary structure (DSSP, 8-state):
-HHHHHHHHHHHHHH----TT---HHHHHHHHHHHHHHHHTT-HHHHHHHHHHHGGG-S-HHHHHHHHHHHHHHTT-HHHHHHHHHHHHHH-TT-HHHHHHHHHHH--SSHHHHHHHHHHHHHH-TT-SHHHHGGGGT--HHHHHHHHHHHHHHHHHTT-TTHHHHHGGGGT--

InterPro domains:
  IPR011990 Tetratricopeptide-like helical domain superfamily [SSF48452] (23-128)
  IPR021183 N-terminal acetyltransferase A, auxiliary subunit [PF12569] (25-172)

pLDDT: mean 95.0, std 5.61, range [47.78, 98.62]

Sequence (174 aa):
DYDMALKLLEEFRKTQQVPPNKIDYEYSELILYQNQVMREADFFQESLDHIETYERQICDKLMIDEIKGEMLLNLGRLEEAAEIYRELIDRNAECWSYYGGLEKALRPHSLEERLELYEEISKQHPRAVSPRRLPLNFVTGEKFRELLDKFLRVNFSKGCPPLFTTLKSLYYST

Radius of gyration: 20.4 Å; chains: 1; bounding box: 45×33×58 Å